Protein AF-A0A352B9W3-F1 (afdb_monomer)

Nearest PDB structures (foldseek):
  2ba3-assembly1_B  TM=7.121E-01  e=6.296E-02  Plasmid R64

Radius of gyration: 23.36 Å; Cα contacts (8 Å, |Δi|>4): 11; chains: 1; bounding box: 46×58×35 Å

Foldseek 3Di:
DDDPDDDPVPDDPPCPVVPDDPPPPPPPDDDDDDDDDPVVVVVLCVVCVVVVHDSVVSVVCVVPVD

Solvent-accessible surface area (backbone atoms only — not comparable to full-atom values): 4562 Å² total; per-residue (Å²): 132,88,76,82,75,82,52,89,80,72,57,82,60,94,76,56,70,85,72,72,46,91,80,49,81,74,79,80,82,77,88,82,90,82,88,72,56,72,68,56,53,52,51,49,46,52,54,14,55,77,68,77,38,56,56,71,58,40,54,51,49,71,72,65,69,118

Structure (mmCIF, N/CA/C/O backbone):
data_AF-A0A352B9W3-F1
#
_entry.id   AF-A0A352B9W3-F1
#
loop_
_atom_site.group_PDB
_atom_site.id
_atom_site.type_symbol
_atom_site.label_atom_id
_atom_site.label_alt_id
_atom_site.label_comp_id
_atom_site.label_asym_id
_atom_site.label_entity_id
_atom_site.label_seq_id
_atom_site.pdbx_PDB_ins_code
_atom_site.Cartn_x
_atom_site.Cartn_y
_atom_site.Cartn_z
_atom_site.occupancy
_atom_site.B_iso_or_equiv
_atom_site.auth_seq_id
_atom_site.auth_comp_id
_atom_site.auth_asym_id
_atom_site.auth_atom_id
_atom_site.pdbx_PDB_model_num
ATOM 1 N N . MET A 1 1 ? 28.162 -43.106 -5.992 1.00 46.03 1 MET A N 1
ATOM 2 C CA . MET A 1 1 ? 27.320 -42.019 -6.545 1.00 46.03 1 MET A CA 1
ATOM 3 C C . MET A 1 1 ? 28.061 -41.394 -7.721 1.00 46.03 1 MET A C 1
ATOM 5 O O . MET A 1 1 ? 29.147 -40.876 -7.480 1.00 46.03 1 MET A O 1
ATOM 9 N N . PRO A 1 2 ? 27.580 -41.466 -8.974 1.00 46.34 2 PRO A N 1
ATOM 10 C CA . PRO A 1 2 ? 28.286 -40.818 -10.071 1.00 46.34 2 PRO A CA 1
ATOM 11 C C . PRO A 1 2 ? 28.025 -39.306 -10.019 1.00 46.34 2 PRO A C 1
ATOM 13 O O . PRO A 1 2 ? 26.881 -38.856 -10.007 1.00 46.34 2 PRO A O 1
ATOM 16 N N . ARG A 1 3 ? 29.104 -38.520 -9.937 1.00 56.31 3 ARG A N 1
ATOM 17 C CA . ARG A 1 3 ? 29.074 -37.056 -10.048 1.00 56.31 3 ARG A CA 1
ATOM 18 C C . ARG A 1 3 ? 28.683 -36.703 -11.485 1.00 56.31 3 ARG A C 1
ATOM 20 O O . ARG A 1 3 ? 29.344 -37.158 -12.414 1.00 56.31 3 ARG A O 1
ATOM 27 N N . GLY A 1 4 ? 27.601 -35.941 -11.659 1.00 52.69 4 GLY A N 1
ATOM 28 C CA . GLY A 1 4 ? 27.128 -35.503 -12.974 1.00 52.69 4 GLY A CA 1
ATOM 29 C C . GLY A 1 4 ? 28.260 -34.857 -13.773 1.00 52.69 4 GLY A C 1
ATOM 30 O O . GLY A 1 4 ? 28.894 -33.914 -13.303 1.00 52.69 4 GLY A O 1
ATOM 31 N N . GLY A 1 5 ? 28.548 -35.406 -14.954 1.00 56.88 5 GLY A N 1
ATOM 32 C CA . GLY A 1 5 ? 29.619 -34.921 -15.816 1.00 56.88 5 GLY A CA 1
ATOM 33 C C . GLY A 1 5 ? 29.339 -33.497 -16.284 1.00 56.88 5 GLY A C 1
ATOM 34 O O . GLY A 1 5 ? 28.288 -33.226 -16.870 1.00 56.88 5 GLY A O 1
ATOM 35 N N . TYR A 1 6 ? 30.286 -32.587 -16.054 1.00 61.62 6 TYR A N 1
ATOM 36 C CA . TYR A 1 6 ? 30.303 -31.297 -16.734 1.00 61.62 6 TYR A CA 1
ATOM 37 C C . TYR A 1 6 ? 30.408 -31.566 -18.236 1.00 61.62 6 TYR A C 1
ATOM 39 O O . TYR A 1 6 ? 31.457 -31.977 -18.730 1.00 61.62 6 TYR A O 1
ATOM 47 N N . ARG A 1 7 ? 29.310 -31.373 -18.973 1.00 60.72 7 ARG A N 1
ATOM 48 C CA . ARG A 1 7 ? 29.362 -31.389 -20.437 1.00 60.72 7 ARG A CA 1
ATOM 49 C C . ARG A 1 7 ? 30.274 -30.239 -20.857 1.00 60.72 7 ARG A C 1
ATOM 51 O O . ARG A 1 7 ? 30.037 -29.100 -20.458 1.00 60.72 7 ARG A O 1
ATOM 58 N N . GLN A 1 8 ? 31.315 -30.516 -21.637 1.00 52.72 8 GLN A N 1
ATOM 59 C CA . GLN A 1 8 ? 32.067 -29.466 -22.322 1.00 52.72 8 GLN A CA 1
ATOM 60 C C . GLN A 1 8 ? 31.057 -28.702 -23.201 1.00 52.72 8 GLN A C 1
ATOM 62 O O . GLN A 1 8 ? 30.394 -29.305 -24.039 1.00 52.72 8 GLN A O 1
ATOM 67 N N . GLY A 1 9 ? 30.829 -27.416 -22.908 1.00 56.53 9 GLY A N 1
ATOM 68 C CA . GLY A 1 9 ? 29.752 -26.613 -23.515 1.00 56.53 9 GLY A CA 1
ATOM 69 C C . GLY A 1 9 ? 28.428 -26.557 -22.731 1.00 56.53 9 GLY A C 1
ATOM 70 O O . GLY A 1 9 ? 27.497 -25.881 -23.152 1.00 56.53 9 GLY A O 1
ATOM 71 N N . GLY A 1 10 ? 28.331 -27.203 -21.566 1.00 53.66 10 GLY A N 1
ATOM 72 C CA . GLY A 1 10 ? 27.160 -27.218 -20.676 1.00 53.66 10 GLY A CA 1
ATOM 73 C C . GLY A 1 10 ? 27.011 -25.981 -19.784 1.00 53.66 10 GLY A C 1
ATOM 74 O O . GLY A 1 10 ? 26.536 -26.092 -18.657 1.00 53.66 10 GLY A O 1
ATOM 75 N N . GLY A 1 11 ? 27.447 -24.816 -20.258 1.00 62.22 11 GLY A N 1
ATOM 76 C CA . GLY A 1 11 ? 27.179 -23.523 -19.633 1.00 62.22 11 GLY A CA 1
ATOM 77 C C . GLY A 1 11 ? 26.241 -22.716 -20.523 1.00 62.22 11 GLY A C 1
ATOM 78 O O . GLY A 1 11 ? 26.334 -22.803 -21.746 1.00 62.22 11 GLY A O 1
ATOM 79 N N . ARG A 1 12 ? 25.344 -21.908 -19.935 1.00 61.19 12 ARG A N 1
ATOM 80 C CA . ARG A 1 12 ? 24.623 -20.890 -20.720 1.00 61.19 12 ARG A CA 1
ATOM 81 C C . ARG A 1 12 ? 25.665 -20.060 -21.484 1.00 61.19 12 ARG A C 1
ATOM 83 O O . ARG A 1 12 ? 26.637 -19.633 -20.853 1.00 61.19 12 ARG A O 1
ATOM 90 N N . PRO A 1 13 ? 25.494 -19.835 -22.799 1.00 61.97 13 PRO A N 1
ATOM 91 C CA . PRO A 1 13 ? 26.456 -19.081 -23.587 1.00 61.97 13 PRO A CA 1
ATOM 92 C C . PRO A 1 13 ? 26.726 -17.734 -22.914 1.00 61.97 13 PRO A C 1
ATOM 94 O O . PRO A 1 13 ? 25.806 -17.071 -22.421 1.00 61.97 13 PRO A O 1
ATOM 97 N N . LYS A 1 14 ? 28.003 -17.347 -22.849 1.00 54.03 14 LYS A N 1
ATOM 98 C CA . LYS A 1 14 ? 28.425 -16.048 -22.320 1.00 54.03 14 LYS A CA 1
ATOM 99 C C . LYS A 1 14 ? 27.835 -14.977 -23.244 1.00 54.03 14 LYS A C 1
ATOM 101 O O . LYS A 1 14 ? 28.334 -14.775 -24.340 1.00 54.03 14 LYS A O 1
ATOM 106 N N . GLY A 1 15 ? 26.721 -14.375 -22.823 1.00 52.44 15 GLY A N 1
ATOM 107 C CA . GLY A 1 15 ? 25.873 -13.533 -23.678 1.00 52.44 15 GLY A CA 1
ATOM 108 C C . GLY A 1 15 ? 24.392 -13.929 -23.718 1.00 52.44 15 GLY A C 1
ATOM 109 O O . GLY A 1 15 ? 23.639 -13.312 -24.460 1.00 52.44 15 GLY A O 1
ATOM 110 N N . SER A 1 16 ? 23.951 -14.925 -22.930 1.00 49.34 16 SER A N 1
ATOM 111 C CA . SER A 1 16 ? 22.523 -15.231 -22.748 1.00 49.34 16 SER A CA 1
ATOM 112 C C . SER A 1 16 ? 21.740 -13.920 -22.523 1.00 49.34 16 SER A C 1
ATOM 114 O O . SER A 1 16 ? 22.098 -13.180 -21.603 1.00 49.34 16 SER A O 1
ATOM 116 N N . PRO A 1 17 ? 20.678 -13.633 -23.302 1.00 52.34 17 PRO A N 1
ATOM 117 C CA . PRO A 1 17 ? 20.016 -12.317 -23.367 1.00 52.34 17 PRO A CA 1
ATOM 118 C C . PRO A 1 17 ? 19.312 -11.880 -22.071 1.00 52.34 17 PRO A C 1
ATOM 120 O O . PRO A 1 17 ? 18.712 -10.814 -22.006 1.00 52.34 17 PRO A O 1
ATOM 123 N N . ASN A 1 18 ? 19.450 -12.652 -20.993 1.00 49.00 18 ASN A N 1
ATOM 124 C CA . ASN A 1 18 ? 18.969 -12.301 -19.662 1.00 49.00 18 ASN A CA 1
ATOM 125 C C . ASN A 1 18 ? 19.982 -11.452 -18.873 1.00 49.00 18 ASN A C 1
ATOM 127 O O . ASN A 1 18 ? 19.917 -11.400 -17.647 1.00 49.00 18 ASN A O 1
ATOM 131 N N . LYS A 1 19 ? 20.927 -10.788 -19.548 1.00 52.09 19 LYS A N 1
ATOM 132 C CA . LYS A 1 19 ? 21.711 -9.697 -18.964 1.00 52.09 19 LYS A CA 1
ATOM 133 C C . LYS A 1 19 ? 21.189 -8.380 -19.536 1.00 52.09 19 LYS A C 1
ATOM 135 O O . LYS A 1 19 ? 21.772 -7.821 -20.451 1.00 52.09 19 LYS A O 1
ATOM 140 N N . GLY A 1 20 ? 20.054 -7.940 -18.993 1.00 54.41 20 GLY A N 1
ATOM 141 C CA . GLY A 1 20 ? 19.436 -6.656 -19.313 1.00 54.41 20 GLY A CA 1
ATOM 142 C C . GLY A 1 20 ? 18.747 -6.646 -20.671 1.00 54.41 20 GLY A C 1
ATOM 143 O O . GLY A 1 20 ? 19.219 -6.008 -21.601 1.00 54.41 20 GLY A O 1
ATOM 144 N N . THR A 1 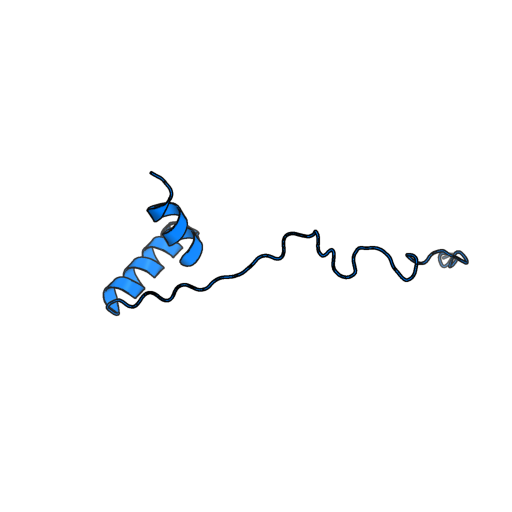21 ? 17.595 -7.306 -20.783 1.00 50.94 21 THR A N 1
ATOM 145 C CA . THR A 1 21 ? 16.661 -6.969 -21.856 1.00 50.94 21 THR A CA 1
ATOM 146 C C . THR A 1 21 ? 16.323 -5.481 -21.729 1.00 50.94 21 THR A C 1
ATOM 148 O O . THR A 1 21 ? 15.577 -5.099 -20.829 1.00 50.94 21 THR A O 1
ATOM 151 N N . GLU A 1 22 ? 16.813 -4.644 -22.642 1.00 54.50 22 GLU A N 1
ATOM 152 C CA . GLU A 1 22 ? 16.245 -3.308 -22.892 1.00 54.50 22 GLU A CA 1
ATOM 153 C C . GLU A 1 22 ? 14.754 -3.388 -23.288 1.00 54.50 22 GLU A C 1
ATOM 155 O O . GLU A 1 22 ? 14.044 -2.392 -23.238 1.00 54.50 22 GLU A O 1
ATOM 160 N N . LEU A 1 23 ? 14.264 -4.598 -23.594 1.00 52.94 23 LEU A N 1
ATOM 161 C CA . LEU A 1 23 ? 12.866 -4.952 -23.864 1.00 52.94 23 LEU A CA 1
ATOM 162 C C . LEU A 1 23 ? 12.109 -5.573 -22.678 1.00 52.94 23 LEU A C 1
ATOM 164 O O . LEU A 1 23 ? 10.905 -5.808 -22.768 1.00 52.94 23 LEU A O 1
ATOM 168 N N . GLY A 1 24 ? 12.771 -5.846 -21.555 1.00 51.50 24 GLY A N 1
ATOM 169 C CA . GLY A 1 24 ? 12.057 -6.182 -20.328 1.00 51.50 24 GLY A CA 1
ATOM 170 C C . GLY A 1 24 ? 11.531 -4.866 -19.812 1.00 51.50 24 GLY A C 1
ATOM 171 O O . GLY A 1 24 ? 12.362 -4.007 -19.535 1.00 51.50 24 GLY A O 1
ATOM 172 N N . ARG A 1 25 ? 10.201 -4.676 -19.764 1.00 54.91 25 ARG A N 1
ATOM 173 C CA . ARG A 1 25 ? 9.554 -3.469 -19.218 1.00 54.91 25 ARG A CA 1
ATOM 174 C C . ARG A 1 25 ? 10.382 -2.978 -18.034 1.00 54.91 25 ARG A C 1
ATOM 176 O O . ARG A 1 25 ? 10.300 -3.555 -16.952 1.00 54.91 25 ARG A O 1
ATOM 183 N N . LYS A 1 26 ? 11.216 -1.952 -18.245 1.00 58.41 26 LYS A N 1
ATOM 184 C CA . LYS A 1 26 ? 11.874 -1.272 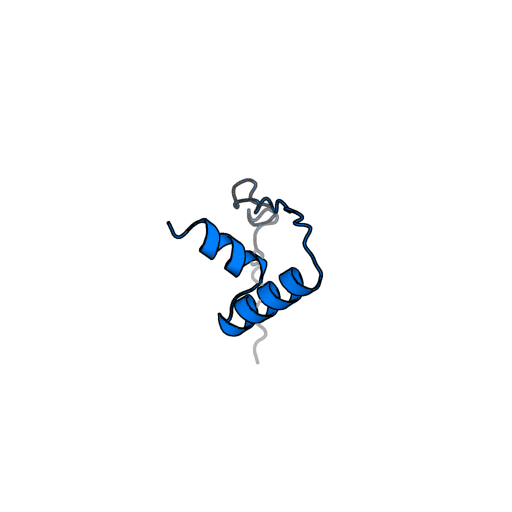-17.138 1.00 58.41 26 LYS A CA 1
ATOM 185 C C . LYS A 1 26 ? 10.707 -0.719 -16.352 1.00 58.41 26 LYS A C 1
ATOM 187 O O . LYS A 1 26 ? 9.985 0.135 -16.862 1.00 58.41 26 LYS A O 1
ATOM 192 N N . THR A 1 27 ? 10.442 -1.280 -15.180 1.00 58.78 27 THR A N 1
ATOM 193 C CA . THR A 1 27 ? 9.403 -0.756 -14.307 1.00 58.78 27 THR A CA 1
ATOM 194 C C . THR A 1 27 ? 9.888 0.624 -13.898 1.00 58.78 27 THR A C 1
ATOM 196 O O . THR A 1 27 ? 10.783 0.759 -13.067 1.00 58.78 27 THR A O 1
ATOM 199 N N . ILE A 1 28 ? 9.399 1.655 -14.585 1.00 70.94 28 ILE A N 1
ATOM 200 C CA . ILE A 1 28 ? 9.730 3.035 -14.259 1.00 70.94 28 ILE A CA 1
ATOM 201 C C . ILE A 1 28 ? 8.945 3.335 -12.990 1.00 70.94 28 ILE A C 1
ATOM 203 O O . ILE A 1 28 ? 7.765 3.677 -13.038 1.00 70.94 28 ILE A O 1
ATOM 207 N N . PHE A 1 29 ? 9.589 3.142 -11.845 1.00 69.44 29 PHE A N 1
ATOM 208 C CA . PHE A 1 29 ? 9.027 3.554 -10.572 1.00 69.44 29 PHE A CA 1
ATOM 209 C C . PHE A 1 29 ? 9.072 5.080 -10.522 1.00 69.44 29 PHE A C 1
ATOM 211 O O . PHE A 1 29 ? 10.137 5.677 -10.387 1.00 69.44 29 PHE A O 1
ATOM 218 N N . LYS A 1 30 ? 7.909 5.714 -10.684 1.00 80.06 30 LYS A N 1
ATOM 219 C CA . LYS A 1 30 ? 7.719 7.133 -10.377 1.00 80.06 30 LYS A CA 1
ATOM 220 C C . LYS A 1 30 ? 7.101 7.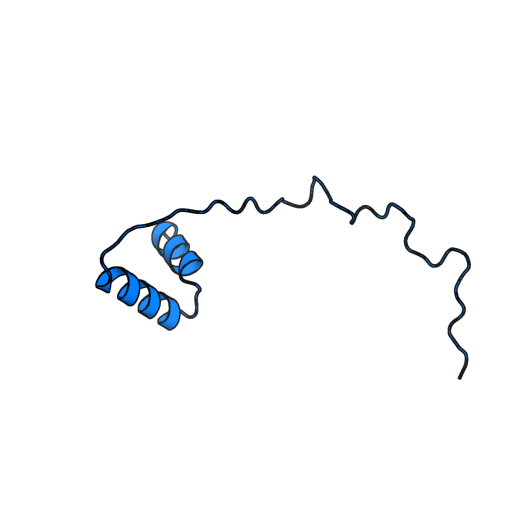232 -8.990 1.00 80.06 30 LYS A C 1
ATOM 222 O O . LYS A 1 30 ? 6.107 6.563 -8.715 1.00 80.06 30 LYS A O 1
ATOM 227 N N . SER A 1 31 ? 7.696 8.039 -8.122 1.00 83.62 31 SER A N 1
ATOM 228 C CA . SER A 1 31 ? 7.135 8.359 -6.813 1.00 83.62 31 SER A CA 1
ATOM 229 C C . SER A 1 31 ? 6.247 9.595 -6.914 1.00 83.62 31 SER A C 1
ATOM 231 O O . SER A 1 31 ? 6.566 10.556 -7.611 1.00 83.62 31 SER A O 1
ATOM 233 N N . VAL A 1 32 ? 5.126 9.560 -6.200 1.00 83.75 32 VAL A N 1
ATOM 234 C CA . VAL A 1 32 ? 4.279 10.726 -5.948 1.00 83.75 32 VAL A CA 1
ATOM 235 C C . VAL A 1 32 ? 4.235 10.899 -4.439 1.00 83.75 32 VAL A C 1
ATOM 237 O O . VAL A 1 32 ? 3.864 9.969 -3.723 1.00 83.75 32 VAL A O 1
ATOM 240 N N . THR A 1 33 ? 4.655 12.066 -3.960 1.00 87.94 33 THR A N 1
ATOM 241 C CA . THR A 1 33 ? 4.590 12.413 -2.540 1.00 87.94 33 THR A CA 1
ATOM 242 C C . THR A 1 33 ? 3.285 13.149 -2.285 1.00 87.94 33 THR A C 1
ATOM 244 O O . THR A 1 33 ? 3.000 14.142 -2.950 1.00 87.94 33 THR A O 1
ATOM 247 N N . ILE A 1 34 ? 2.500 12.660 -1.328 1.00 85.62 34 ILE A N 1
ATOM 248 C CA . ILE A 1 34 ? 1.255 13.292 -0.891 1.00 85.62 34 ILE A CA 1
ATOM 249 C C . ILE A 1 34 ? 1.469 13.748 0.548 1.00 85.62 34 ILE A C 1
ATOM 251 O O . ILE A 1 34 ? 1.830 12.941 1.405 1.00 85.62 34 ILE A O 1
ATOM 255 N N . SER A 1 35 ? 1.260 15.038 0.794 1.00 90.12 35 SER A N 1
ATOM 256 C CA . SER A 1 35 ? 1.249 15.611 2.137 1.00 90.12 35 SER A CA 1
ATOM 257 C C . SER A 1 35 ? -0.186 15.640 2.650 1.00 90.12 35 SER A C 1
ATOM 259 O O . SER A 1 35 ? -1.096 16.008 1.912 1.00 90.12 35 SER A O 1
ATOM 261 N N . GLY A 1 36 ? -0.378 15.273 3.910 1.00 88.88 36 GLY A N 1
ATOM 262 C CA . GLY A 1 36 ? -1.664 15.318 4.595 1.00 88.88 36 GLY A CA 1
ATOM 263 C C . GLY A 1 36 ? -1.447 15.507 6.089 1.00 88.88 36 GLY A C 1
ATOM 264 O O . GLY A 1 36 ? -0.309 15.453 6.569 1.00 88.88 36 GLY A O 1
ATOM 265 N N . SER A 1 37 ? -2.529 15.739 6.820 1.00 95.19 37 SER A N 1
ATOM 266 C CA . SER A 1 37 ? -2.485 15.757 8.279 1.00 95.19 37 SER A CA 1
ATOM 267 C C . SER A 1 37 ? -2.089 14.374 8.825 1.00 95.19 37 SER A C 1
ATOM 269 O O . SER A 1 37 ? -2.312 13.352 8.164 1.00 95.19 37 SER A O 1
ATOM 271 N N . PRO A 1 38 ? -1.504 14.303 10.034 1.00 92.88 38 PRO A N 1
ATOM 272 C CA . PRO A 1 38 ? -1.126 13.026 10.638 1.00 92.88 38 PRO A CA 1
ATOM 273 C C . PRO A 1 38 ? -2.305 12.047 10.734 1.00 92.88 38 PRO A C 1
ATOM 275 O O . PRO A 1 38 ? -2.155 10.870 10.411 1.00 92.88 38 PRO A O 1
ATOM 278 N N . GLU A 1 39 ? -3.488 12.558 11.086 1.00 94.00 39 GLU A N 1
ATOM 279 C CA . GLU A 1 39 ? -4.721 11.778 11.233 1.00 94.00 39 GLU A CA 1
ATOM 280 C C . GLU A 1 39 ? -5.180 11.162 9.905 1.00 94.00 39 GLU A C 1
ATOM 282 O O . GLU A 1 39 ? -5.562 9.992 9.849 1.00 94.00 39 GLU A O 1
ATOM 287 N N . GLU A 1 40 ? -5.101 11.919 8.807 1.00 91.19 40 GLU A N 1
ATOM 288 C CA . GL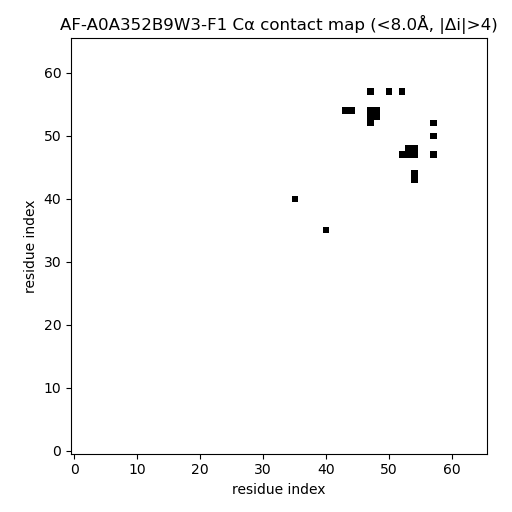U A 1 40 ? -5.424 11.413 7.470 1.00 91.19 40 GLU A CA 1
ATOM 289 C C . GLU A 1 40 ? -4.464 10.295 7.057 1.00 91.19 40 GLU A C 1
ATOM 291 O O . GLU A 1 40 ? -4.897 9.256 6.554 1.00 91.19 40 GLU A O 1
ATOM 296 N N . VAL A 1 41 ? -3.163 10.469 7.307 1.00 92.00 41 VAL A N 1
ATOM 297 C CA . VAL A 1 41 ? -2.144 9.466 6.964 1.00 92.00 41 VAL A CA 1
ATOM 298 C C . VAL A 1 41 ? -2.352 8.175 7.754 1.00 92.00 41 VAL A C 1
ATOM 300 O O . VAL A 1 41 ? -2.249 7.084 7.185 1.00 92.00 41 VAL A O 1
ATOM 303 N N . GLU A 1 42 ? -2.658 8.268 9.047 1.00 93.44 42 GLU A 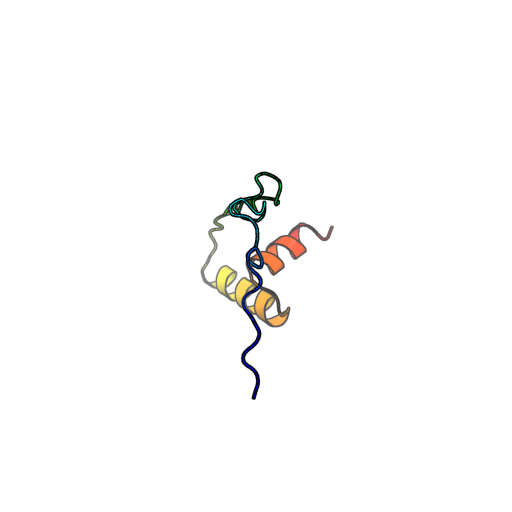N 1
ATOM 304 C CA . GLU A 1 42 ? -2.973 7.099 9.873 1.00 93.44 42 GLU A CA 1
ATOM 305 C C . GLU A 1 42 ? -4.237 6.392 9.394 1.00 93.44 42 GLU A C 1
ATOM 307 O O . GLU A 1 42 ? -4.239 5.170 9.225 1.00 93.44 42 GLU A O 1
ATOM 312 N N . ARG A 1 43 ? -5.288 7.149 9.081 1.00 94.00 43 ARG A N 1
ATOM 313 C CA . ARG A 1 43 ? -6.549 6.585 8.598 1.00 94.00 43 ARG A CA 1
ATOM 314 C C . ARG A 1 43 ? -6.383 5.872 7.259 1.00 94.00 43 ARG A C 1
ATOM 316 O O . ARG A 1 43 ? -6.921 4.783 7.075 1.00 94.00 43 ARG A O 1
ATOM 323 N N . ILE A 1 44 ? -5.591 6.428 6.341 1.00 91.75 44 ILE A N 1
ATOM 324 C CA . ILE A 1 44 ? -5.265 5.780 5.061 1.00 91.75 44 ILE A CA 1
ATOM 325 C C . ILE A 1 44 ? -4.503 4.470 5.289 1.00 91.75 44 ILE A C 1
ATOM 327 O O . ILE A 1 44 ? -4.793 3.474 4.625 1.00 91.75 44 ILE A O 1
ATOM 331 N N . LYS A 1 45 ? -3.552 4.441 6.230 1.00 91.94 45 LYS A N 1
ATOM 332 C CA . LYS A 1 45 ? -2.808 3.218 6.571 1.00 91.94 45 LYS A CA 1
ATOM 333 C C . LYS A 1 45 ? -3.727 2.135 7.132 1.00 91.94 45 LYS A C 1
ATOM 335 O O . LYS A 1 45 ? -3.664 1.007 6.652 1.00 91.94 45 LYS A O 1
ATOM 340 N N . GLN A 1 46 ? -4.613 2.485 8.065 1.00 94.88 46 GLN A N 1
ATOM 341 C CA . GLN A 1 46 ? -5.589 1.550 8.636 1.00 94.88 46 GLN A CA 1
ATOM 342 C C . GLN A 1 46 ? -6.527 0.981 7.564 1.00 94.88 46 GLN A C 1
ATOM 344 O O . GLN A 1 46 ? -6.770 -0.222 7.523 1.00 94.88 46 GLN A O 1
ATOM 349 N N . LEU A 1 47 ? -7.024 1.826 6.656 1.00 93.81 47 LEU A N 1
ATOM 350 C CA . LEU A 1 47 ? -7.887 1.388 5.555 1.00 93.81 47 LEU A CA 1
ATOM 351 C C . LEU A 1 47 ? -7.149 0.476 4.564 1.00 93.81 47 LEU A C 1
ATOM 353 O O . LEU A 1 47 ? -7.721 -0.506 4.087 1.00 93.81 47 LEU A O 1
ATOM 357 N N . ALA A 1 48 ? -5.882 0.774 4.270 1.00 93.19 48 ALA A N 1
ATOM 358 C CA . ALA A 1 48 ? -5.053 -0.071 3.420 1.00 93.19 48 ALA A CA 1
ATOM 359 C C . ALA A 1 48 ? -4.822 -1.451 4.060 1.00 93.19 48 ALA A C 1
ATOM 361 O O . ALA A 1 48 ? -5.040 -2.469 3.399 1.00 93.19 48 ALA A O 1
ATOM 362 N N . GLU A 1 49 ? -4.483 -1.489 5.351 1.00 93.88 49 GLU A N 1
ATOM 363 C CA . GLU A 1 49 ? -4.285 -2.724 6.117 1.00 93.88 49 GLU A CA 1
ATOM 364 C C . GLU A 1 49 ? -5.567 -3.562 6.197 1.00 93.88 49 GLU A C 1
ATOM 366 O O . GLU A 1 49 ? -5.544 -4.746 5.863 1.00 93.88 49 GLU A O 1
ATOM 371 N N . ALA A 1 50 ? -6.708 -2.937 6.505 1.00 94.00 50 ALA A N 1
ATOM 372 C CA . ALA A 1 50 ? -8.014 -3.600 6.521 1.00 94.00 50 ALA A CA 1
ATOM 373 C C . ALA A 1 50 ? -8.396 -4.197 5.155 1.00 94.00 50 ALA A C 1
ATOM 375 O O . ALA A 1 50 ? -9.107 -5.197 5.083 1.00 94.00 50 ALA A O 1
ATOM 376 N N . SER A 1 51 ? -7.912 -3.603 4.060 1.00 92.00 51 SER A N 1
ATOM 377 C CA . SER A 1 51 ? -8.126 -4.111 2.701 1.00 92.00 51 SER A CA 1
ATOM 378 C C . SER A 1 51 ? -7.124 -5.190 2.265 1.00 92.00 51 SER A C 1
ATOM 380 O O . SER A 1 51 ? -7.253 -5.719 1.160 1.00 92.00 51 SER A O 1
ATOM 382 N N . GLY A 1 52 ? -6.121 -5.503 3.096 1.00 93.06 52 GLY A N 1
ATOM 383 C CA . GLY A 1 52 ? -5.051 -6.454 2.784 1.00 93.06 52 GLY A CA 1
ATOM 384 C C . GLY A 1 52 ? -4.098 -5.977 1.682 1.00 93.06 52 GLY A C 1
ATOM 385 O O . GLY A 1 52 ? -3.461 -6.797 1.019 1.00 93.06 52 GLY A O 1
ATOM 386 N N . LYS A 1 53 ? -4.022 -4.663 1.436 1.00 92.19 53 LYS A N 1
ATOM 387 C CA . LYS A 1 53 ? -3.246 -4.065 0.338 1.00 92.19 53 LYS A CA 1
ATOM 388 C C . LYS A 1 53 ? -2.170 -3.133 0.878 1.00 92.19 53 LYS A C 1
ATOM 390 O O . LYS A 1 53 ? -2.292 -2.555 1.952 1.00 92.19 53 LYS A O 1
ATOM 395 N N . SER A 1 54 ? -1.117 -2.930 0.089 1.00 92.88 54 SER A N 1
ATOM 396 C CA . SER A 1 54 ? -0.164 -1.855 0.366 1.00 92.88 54 SER A CA 1
ATOM 397 C C . SER A 1 54 ? -0.834 -0.490 0.191 1.00 92.88 54 SER A C 1
ATOM 399 O O . SER A 1 54 ? -1.716 -0.330 -0.652 1.00 92.88 54 SER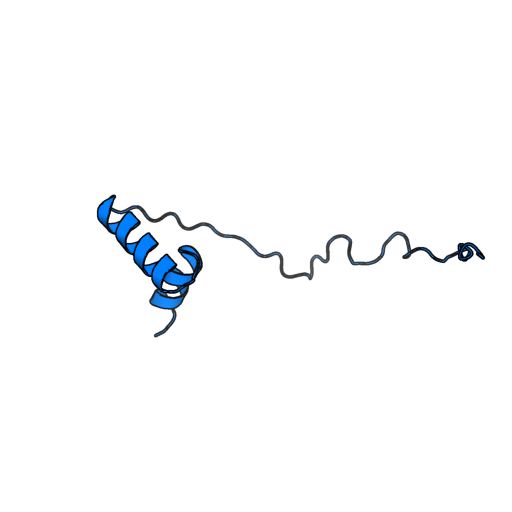 A O 1
ATOM 401 N N . VAL A 1 55 ? -0.377 0.517 0.942 1.00 90.88 55 VAL A N 1
ATOM 402 C CA . VAL A 1 55 ? -0.913 1.891 0.883 1.00 90.88 55 VAL A CA 1
ATOM 403 C C . VAL A 1 55 ? -0.925 2.434 -0.547 1.00 90.88 55 VAL A C 1
ATOM 405 O O . VAL A 1 55 ? -1.932 2.963 -1.008 1.00 90.88 55 VAL A O 1
ATOM 408 N N . SER A 1 56 ? 0.170 2.246 -1.285 1.00 89.94 56 SER A N 1
ATOM 409 C CA . SER A 1 56 ? 0.273 2.680 -2.679 1.00 89.94 56 SER A CA 1
ATOM 410 C C . SER A 1 56 ? -0.756 1.992 -3.576 1.00 89.94 56 SER A C 1
ATOM 412 O O . SER A 1 56 ? -1.412 2.658 -4.374 1.00 89.94 56 SER A O 1
ATOM 414 N N . ARG A 1 57 ? -0.945 0.675 -3.432 1.00 90.12 57 ARG A N 1
ATOM 415 C CA . ARG A 1 57 ? -1.918 -0.067 -4.239 1.00 90.12 57 ARG A CA 1
ATOM 416 C C . ARG A 1 57 ? -3.354 0.298 -3.875 1.00 90.12 57 ARG A C 1
ATOM 418 O O . ARG A 1 57 ? -4.169 0.465 -4.776 1.00 90.12 57 ARG A O 1
ATOM 425 N N . PHE A 1 58 ? -3.634 0.464 -2.586 1.00 93.06 58 PHE A N 1
ATOM 426 C CA . PHE A 1 58 ? -4.934 0.885 -2.073 1.00 93.06 58 PHE A CA 1
ATOM 427 C C . PHE A 1 58 ? -5.361 2.238 -2.655 1.00 93.06 58 PHE A C 1
ATOM 429 O O . PHE A 1 58 ? -6.463 2.351 -3.186 1.00 93.06 58 PHE A O 1
ATOM 436 N N . ILE A 1 59 ? -4.471 3.236 -2.621 1.00 90.56 59 ILE A N 1
ATOM 437 C CA . ILE A 1 59 ? -4.747 4.578 -3.153 1.00 90.56 59 ILE A CA 1
ATOM 438 C C . ILE A 1 59 ? -4.972 4.530 -4.669 1.00 90.56 59 ILE A C 1
ATOM 440 O O . ILE A 1 59 ? -5.957 5.075 -5.158 1.00 90.56 59 ILE A O 1
ATOM 444 N N . ILE A 1 60 ? -4.093 3.850 -5.413 1.00 89.94 60 ILE A N 1
ATOM 445 C CA . ILE A 1 60 ? -4.202 3.758 -6.877 1.00 89.94 60 ILE A CA 1
ATOM 446 C C . ILE A 1 60 ? -5.522 3.103 -7.287 1.00 89.94 60 ILE A C 1
ATOM 448 O O . ILE A 1 60 ? -6.201 3.607 -8.174 1.00 89.94 60 ILE A O 1
ATOM 452 N N . GLU A 1 61 ? -5.905 1.998 -6.647 1.00 90.56 61 GLU A N 1
ATOM 453 C CA . GLU A 1 61 ? -7.162 1.325 -6.976 1.00 90.56 61 GLU A CA 1
ATOM 454 C C . GLU A 1 61 ? -8.377 2.166 -6.601 1.00 90.56 61 GLU A C 1
ATOM 456 O O . GLU A 1 61 ? -9.324 2.212 -7.375 1.00 90.56 61 GLU A O 1
ATOM 461 N N . LYS A 1 62 ? -8.360 2.867 -5.464 1.00 89.62 62 LYS A N 1
ATOM 462 C CA . LYS A 1 62 ? -9.470 3.748 -5.088 1.00 89.62 62 LYS A CA 1
ATOM 463 C C . LYS A 1 62 ? -9.669 4.911 -6.056 1.00 89.62 62 LYS A C 1
ATOM 465 O O . LYS A 1 62 ? -10.811 5.295 -6.263 1.00 89.62 62 LYS A O 1
ATOM 470 N N . ILE A 1 63 ? -8.591 5.443 -6.632 1.00 89.25 63 ILE A N 1
ATOM 471 C CA . ILE A 1 63 ? -8.651 6.554 -7.593 1.00 89.25 63 ILE A CA 1
ATOM 472 C C . ILE A 1 63 ? -9.010 6.067 -9.004 1.00 89.25 63 ILE A C 1
ATOM 474 O O . ILE A 1 63 ? -9.703 6.772 -9.721 1.00 89.25 63 ILE A O 1
ATOM 478 N N . LEU A 1 64 ? -8.536 4.886 -9.418 1.00 89.81 64 LEU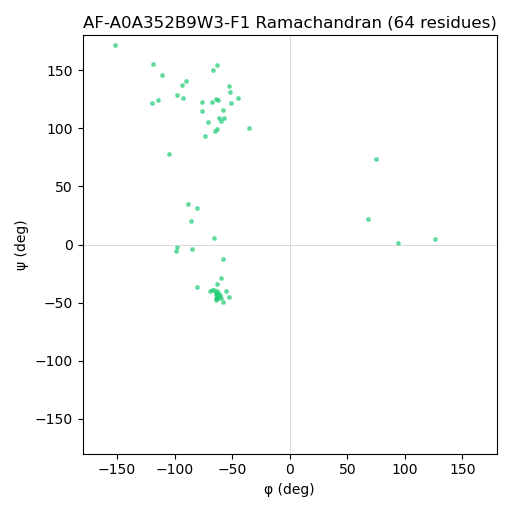 A N 1
ATOM 479 C CA . LEU A 1 64 ? -8.705 4.386 -10.791 1.00 89.81 64 LEU A CA 1
ATOM 480 C C . LEU A 1 64 ? -9.873 3.403 -10.985 1.00 89.81 64 LEU A C 1
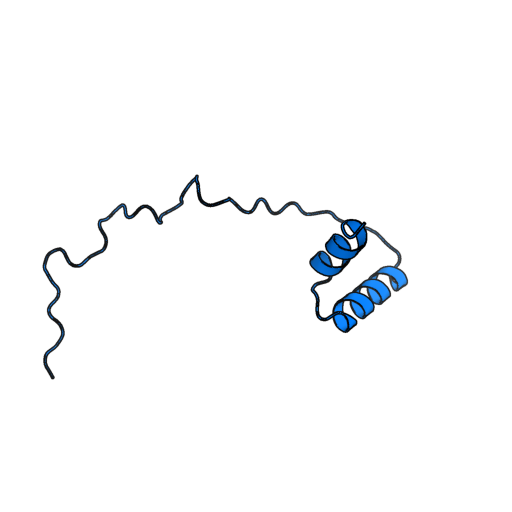ATOM 482 O O . LEU A 1 64 ? -10.062 2.946 -12.106 1.00 89.81 64 LEU A O 1
ATOM 486 N N . SER A 1 65 ? -10.613 3.029 -9.936 1.00 79.31 65 SER A N 1
ATOM 487 C CA . SER A 1 65 ? -11.775 2.118 -10.048 1.00 79.31 65 SER A CA 1
ATOM 488 C C . SER A 1 65 ? -13.101 2.847 -10.327 1.00 79.31 65 SER A C 1
ATOM 490 O O . SER A 1 65 ? -14.131 2.421 -9.806 1.00 79.31 65 SER A O 1
ATOM 492 N N . GLU A 1 66 ? -13.076 3.940 -11.096 1.00 53.78 66 GLU A N 1
ATOM 493 C CA . GLU A 1 66 ? -14.294 4.507 -11.708 1.00 53.78 66 GLU A CA 1
ATOM 494 C C . GLU A 1 66 ? -14.833 3.608 -12.829 1.00 53.78 66 GLU A C 1
ATOM 496 O O . GLU A 1 66 ? -14.015 3.047 -13.597 1.00 53.78 66 GLU A O 1
#

pLDDT: mean 74.67, std 18.03, range [46.03, 95.19]

Secondary structure (DSSP, 8-state):
-PPPP--TT-S--TT-TTS--TTS-------------HHHHHHHHHHHHHTTS-HHHHHHHHHH--

Sequence (66 aa):
MPRGGYR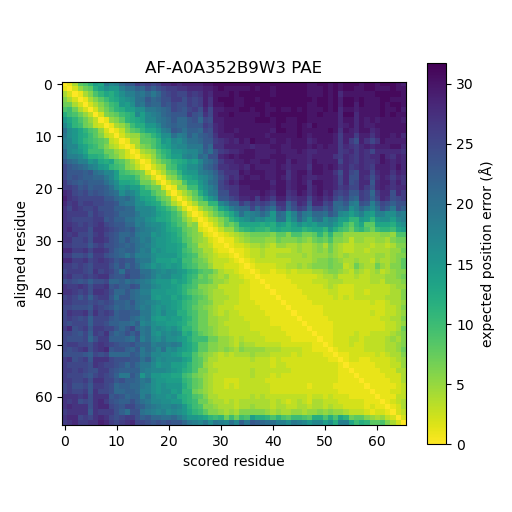QGGGRPKGSPNKGTELGRKTIFKSVTISGSPEEVERIKQLAEASGKSVSRFIIEKILSE

Mean predicted aligned error: 15.11 Å